Protein AF-Q1K5F0-F1 (afdb_monomer)

Nearest PDB structures (foldseek):
  7sqc-assembly1_1V  TM=2.967E-01  e=8.622E+00  Chlamydomonas reinhardtii

Mean predicted aligned error: 6.33 Å

pLDDT: mean 83.27, std 11.22, range [44.94, 94.25]

Structure (mmCIF, N/CA/C/O backbone):
data_AF-Q1K5F0-F1
#
_entry.id   AF-Q1K5F0-F1
#
loop_
_atom_site.group_PDB
_atom_site.id
_atom_site.type_symbol
_atom_site.label_atom_id
_atom_site.label_alt_id
_atom_site.label_comp_id
_atom_site.label_asym_id
_atom_site.label_entity_id
_atom_site.label_seq_id
_atom_site.pdbx_PDB_ins_code
_atom_site.Cartn_x
_atom_site.Cartn_y
_atom_site.Cartn_z
_atom_site.occupancy
_atom_site.B_iso_or_equiv
_atom_site.auth_seq_id
_atom_site.auth_comp_id
_atom_site.auth_asym_id
_atom_site.auth_atom_id
_atom_site.pdbx_PDB_model_num
ATOM 1 N N . MET A 1 1 ? -18.785 -2.422 3.728 1.00 47.88 1 MET A N 1
ATOM 2 C CA . MET A 1 1 ? -17.425 -1.851 3.847 1.00 47.88 1 MET A CA 1
ATOM 3 C C . MET A 1 1 ? -16.369 -2.589 3.005 1.00 47.88 1 MET A C 1
ATOM 5 O O . MET A 1 1 ? -15.307 -2.023 2.812 1.00 47.88 1 MET A O 1
ATOM 9 N N . ASN A 1 2 ? -16.660 -3.754 2.401 1.00 54.78 2 ASN A N 1
ATOM 10 C CA . ASN A 1 2 ? -15.639 -4.561 1.699 1.00 54.78 2 ASN A CA 1
ATOM 11 C C . ASN A 1 2 ? -15.174 -4.029 0.327 1.00 54.78 2 ASN A C 1
ATOM 13 O O . ASN A 1 2 ? -14.039 -4.252 -0.053 1.00 54.78 2 ASN A O 1
ATOM 17 N N . ASN A 1 3 ? -15.984 -3.254 -0.400 1.00 70.25 3 ASN A N 1
ATOM 18 C CA . ASN A 1 3 ? -15.656 -2.930 -1.799 1.00 70.25 3 ASN A CA 1
ATOM 19 C C . ASN A 1 3 ? -14.434 -1.992 -1.972 1.00 70.25 3 ASN A C 1
ATOM 21 O O . ASN A 1 3 ? -13.710 -2.071 -2.958 1.00 70.25 3 ASN A O 1
ATOM 25 N N . ARG A 1 4 ? -14.183 -1.084 -1.016 1.00 73.00 4 ARG A N 1
ATOM 26 C CA . ARG A 1 4 ? -13.101 -0.084 -1.139 1.00 73.00 4 ARG A CA 1
ATOM 27 C C . ARG A 1 4 ? -11.726 -0.672 -0.815 1.00 73.00 4 ARG A C 1
ATOM 29 O O . ARG A 1 4 ? -10.756 -0.383 -1.504 1.00 73.00 4 ARG A O 1
ATOM 36 N N . ALA A 1 5 ? -11.695 -1.518 0.205 1.00 76.56 5 ALA A N 1
ATOM 37 C CA . ALA A 1 5 ? -10.585 -2.376 0.583 1.00 76.56 5 ALA A CA 1
ATOM 38 C C . ALA A 1 5 ? -10.053 -3.204 -0.599 1.00 76.56 5 ALA A C 1
ATOM 40 O O . ALA A 1 5 ? -8.892 -3.077 -0.991 1.00 76.56 5 ALA A O 1
ATOM 41 N N . ASP A 1 6 ? -10.950 -3.982 -1.208 1.00 82.94 6 ASP A N 1
ATOM 42 C CA . ASP A 1 6 ? -10.638 -4.859 -2.336 1.00 82.94 6 ASP A CA 1
ATOM 43 C C . ASP A 1 6 ? -10.158 -4.060 -3.558 1.00 82.94 6 ASP A C 1
ATOM 45 O O . ASP A 1 6 ? -9.188 -4.434 -4.217 1.00 82.94 6 ASP A O 1
ATOM 49 N N . MET A 1 7 ? -10.785 -2.909 -3.833 1.00 84.25 7 MET A N 1
ATOM 50 C CA . MET A 1 7 ? -10.382 -2.027 -4.932 1.00 84.25 7 MET A CA 1
ATOM 51 C C . MET A 1 7 ? -8.967 -1.464 -4.739 1.00 84.25 7 MET A C 1
ATOM 53 O O . MET A 1 7 ? -8.193 -1.401 -5.695 1.00 84.25 7 MET A O 1
ATOM 57 N N . VAL A 1 8 ? -8.611 -1.063 -3.517 1.00 83.50 8 VAL A N 1
ATOM 58 C CA . VAL A 1 8 ? -7.275 -0.542 -3.202 1.00 83.50 8 VAL A CA 1
ATOM 59 C C . VAL A 1 8 ? -6.213 -1.634 -3.310 1.00 83.50 8 VAL A C 1
ATOM 61 O O . VAL A 1 8 ? -5.170 -1.400 -3.922 1.00 83.50 8 VAL A O 1
ATOM 64 N N . LEU A 1 9 ? -6.491 -2.841 -2.806 1.00 86.31 9 LEU A N 1
ATOM 65 C CA . LEU A 1 9 ? -5.613 -3.997 -3.007 1.00 86.31 9 LEU A CA 1
ATOM 66 C C . LEU A 1 9 ? -5.402 -4.296 -4.489 1.00 86.31 9 LEU A C 1
ATOM 68 O O . LEU A 1 9 ? -4.266 -4.504 -4.908 1.00 86.31 9 LEU A O 1
ATOM 72 N N . ALA A 1 10 ? -6.465 -4.281 -5.294 1.00 87.50 10 ALA A N 1
ATOM 73 C CA . ALA A 1 10 ? -6.367 -4.539 -6.727 1.00 87.50 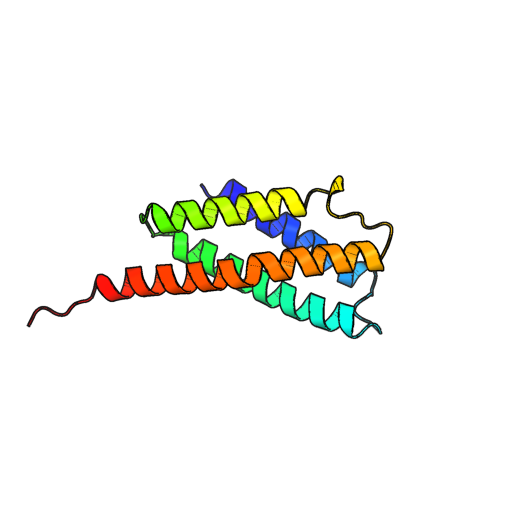10 ALA A CA 1
ATOM 74 C C . ALA A 1 10 ? -5.473 -3.506 -7.435 1.00 87.50 10 ALA A C 1
ATOM 76 O O . ALA A 1 10 ? -4.612 -3.882 -8.232 1.00 87.50 10 ALA A O 1
ATOM 77 N N . L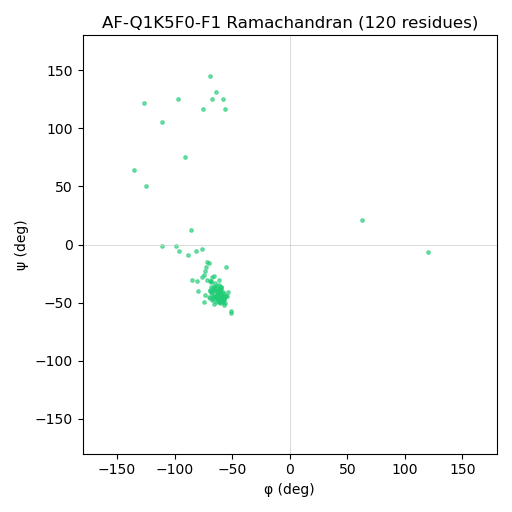YS A 1 11 ? -5.614 -2.213 -7.106 1.00 86.12 11 LYS A N 1
ATOM 78 C CA . LYS A 1 11 ? -4.741 -1.148 -7.634 1.00 86.12 11 LYS A CA 1
ATOM 79 C C . LYS A 1 11 ? -3.286 -1.341 -7.216 1.00 86.12 11 LYS A C 1
ATOM 81 O O . LYS A 1 11 ? -2.394 -1.271 -8.059 1.00 86.12 11 LYS A O 1
ATOM 86 N N . PHE A 1 12 ? -3.047 -1.628 -5.937 1.00 86.81 12 PHE A N 1
ATOM 87 C CA . PHE A 1 12 ? -1.709 -1.898 -5.414 1.00 86.81 12 PHE A CA 1
ATOM 88 C C . PHE A 1 12 ? -1.060 -3.085 -6.146 1.00 86.81 12 PHE A C 1
ATOM 90 O O . PHE A 1 12 ? 0.028 -2.953 -6.703 1.00 86.81 12 PHE A O 1
ATOM 97 N N . SER A 1 13 ? -1.789 -4.198 -6.263 1.00 88.81 13 SER A N 1
ATOM 98 C CA . SER A 1 13 ? -1.376 -5.426 -6.964 1.00 88.81 13 SER A CA 1
ATOM 99 C C . SER A 1 13 ? -1.077 -5.195 -8.447 1.00 88.81 13 SER A C 1
ATOM 101 O O . SER A 1 13 ? -0.133 -5.769 -9.002 1.00 88.81 13 SER A O 1
ATOM 103 N N . SER A 1 14 ? -1.863 -4.337 -9.105 1.00 88.38 14 SER A N 1
ATOM 104 C CA . SER A 1 14 ? -1.650 -3.958 -10.503 1.00 88.38 14 SER A CA 1
ATOM 105 C 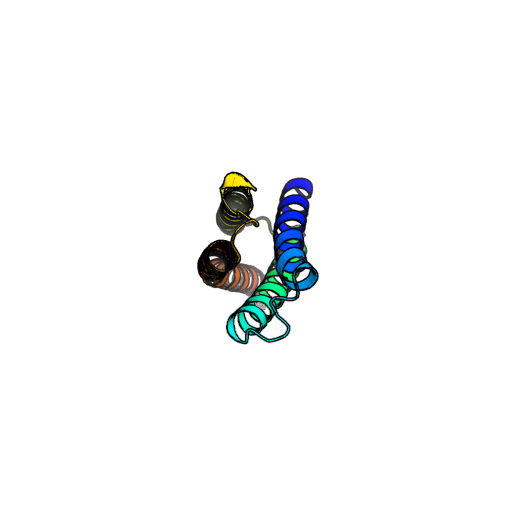C . SER A 1 14 ? -0.285 -3.293 -10.693 1.00 88.38 14 SER A C 1
ATOM 107 O O . SER A 1 14 ? 0.456 -3.656 -11.605 1.00 88.38 14 SER A O 1
ATOM 109 N N . HIS A 1 15 ? 0.115 -2.390 -9.795 1.00 84.75 15 HIS A N 1
ATOM 110 C CA . 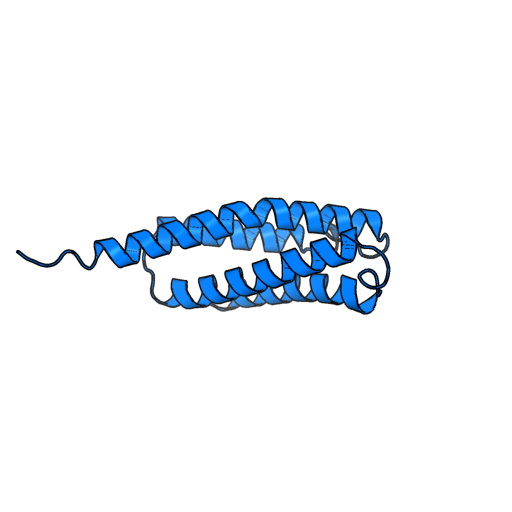HIS A 1 15 ? 1.433 -1.752 -9.857 1.00 84.75 15 HIS A CA 1
ATOM 111 C C . HIS A 1 15 ? 2.586 -2.722 -9.575 1.00 84.75 15 HIS A C 1
ATOM 113 O O . HIS A 1 15 ? 3.638 -2.614 -10.204 1.00 84.75 15 HIS A O 1
ATOM 119 N N . LEU A 1 16 ? 2.387 -3.730 -8.719 1.00 87.56 16 LEU A N 1
ATOM 120 C CA . LEU A 1 16 ? 3.385 -4.799 -8.539 1.00 87.56 16 LEU A CA 1
ATOM 121 C C . LEU A 1 16 ? 3.550 -5.621 -9.812 1.00 87.56 16 LEU A C 1
ATOM 123 O O . LEU A 1 16 ? 4.657 -6.020 -10.179 1.00 87.56 16 LEU A O 1
ATOM 127 N N . SER A 1 17 ? 2.428 -5.878 -10.482 1.00 88.00 17 SER A N 1
ATOM 128 C CA . SER A 1 17 ? 2.398 -6.608 -11.743 1.00 88.00 17 SER A CA 1
ATOM 129 C C . SER A 1 17 ? 3.099 -5.826 -12.847 1.00 88.00 17 SER A C 1
ATOM 131 O O . SER A 1 17 ? 3.820 -6.440 -13.624 1.00 88.00 17 SER A O 1
ATOM 133 N N . MET A 1 18 ? 2.996 -4.493 -12.868 1.00 87.06 18 MET A N 1
ATOM 134 C CA . MET A 1 18 ? 3.739 -3.655 -13.818 1.00 87.06 18 MET A CA 1
ATOM 135 C C . MET A 1 18 ? 5.253 -3.849 -13.710 1.00 87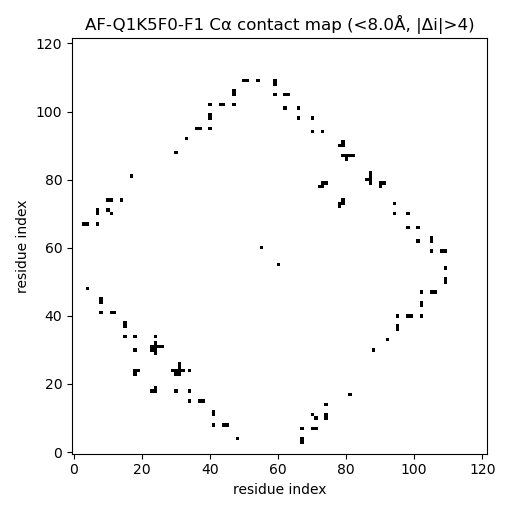.06 18 MET A C 1
ATOM 137 O O . MET A 1 18 ? 5.903 -4.052 -14.731 1.00 87.06 18 MET A O 1
ATOM 141 N N . ILE A 1 19 ? 5.813 -3.887 -12.493 1.00 85.81 19 ILE A N 1
ATOM 142 C CA . ILE A 1 19 ? 7.256 -4.130 -12.295 1.00 85.81 19 ILE A CA 1
ATOM 143 C C . ILE A 1 19 ? 7.676 -5.465 -12.928 1.0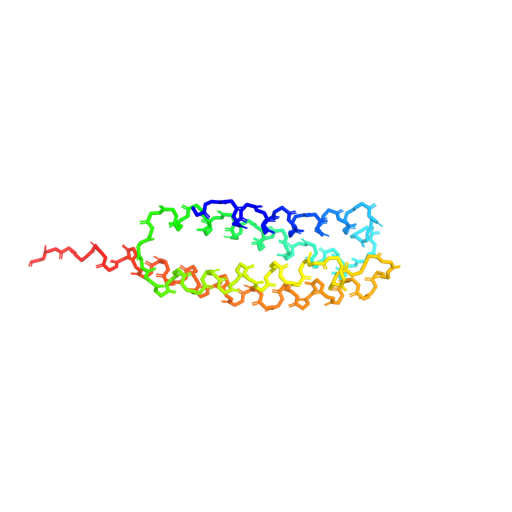0 85.81 19 ILE A C 1
ATOM 145 O O . ILE A 1 19 ? 8.701 -5.525 -13.607 1.00 85.81 19 ILE A O 1
ATOM 149 N N . LYS A 1 20 ? 6.860 -6.515 -12.749 1.00 86.44 20 LYS A N 1
ATOM 150 C CA . LYS A 1 20 ? 7.110 -7.849 -13.318 1.00 86.44 20 LYS A CA 1
ATOM 151 C C . LYS A 1 20 ? 6.932 -7.897 -14.835 1.00 86.44 20 LYS A C 1
ATOM 153 O O . LYS A 1 20 ? 7.746 -8.502 -15.519 1.00 86.44 20 LYS A O 1
ATOM 158 N N . ILE A 1 21 ? 5.859 -7.302 -15.362 1.00 86.50 21 ILE A N 1
ATOM 159 C CA . ILE A 1 21 ? 5.542 -7.299 -16.801 1.00 86.50 21 ILE A CA 1
ATOM 160 C C . ILE A 1 21 ? 6.642 -6.576 -17.576 1.00 86.50 21 ILE A C 1
ATOM 162 O O . ILE A 1 21 ? 7.073 -7.050 -18.623 1.00 86.50 21 ILE A O 1
ATOM 166 N N . CYS A 1 22 ? 7.139 -5.466 -17.033 1.00 84.94 22 CYS A N 1
ATOM 167 C CA . CYS A 1 22 ? 8.256 -4.727 -17.607 1.00 84.94 22 CYS A CA 1
ATOM 168 C C . CYS A 1 22 ? 9.622 -5.401 -17.369 1.00 84.94 22 CYS A C 1
ATOM 170 O O . CYS A 1 22 ? 10.637 -4.889 -17.839 1.00 84.94 22 CYS A O 1
ATOM 172 N N . GLY A 1 23 ? 9.667 -6.516 -16.627 1.00 85.88 23 GLY A N 1
ATOM 173 C CA . GLY A 1 23 ? 10.886 -7.265 -16.319 1.00 85.88 23 GLY A CA 1
ATOM 174 C C . GLY A 1 23 ? 11.910 -6.481 -15.500 1.00 85.88 23 GLY A C 1
ATOM 175 O O . GLY A 1 23 ? 13.094 -6.803 -15.530 1.00 85.88 23 GLY A O 1
ATOM 176 N N . TRP A 1 24 ? 11.499 -5.428 -14.788 1.00 89.06 24 TRP A N 1
ATOM 177 C CA . TRP A 1 24 ? 12.444 -4.554 -14.089 1.00 89.06 24 TRP A CA 1
ATOM 178 C C . TRP A 1 24 ? 13.144 -5.255 -12.930 1.00 89.06 24 TRP A C 1
ATOM 180 O O . TRP A 1 24 ? 14.277 -4.913 -12.618 1.00 89.06 24 TRP A O 1
ATOM 190 N N . ASP A 1 25 ? 12.514 -6.254 -12.318 1.00 88.06 25 ASP A N 1
ATOM 191 C CA . ASP A 1 25 ? 13.128 -7.091 -11.288 1.00 88.06 25 ASP A CA 1
ATOM 192 C C . ASP A 1 25 ? 14.217 -8.032 -11.837 1.00 88.06 25 ASP A C 1
ATOM 194 O O . ASP A 1 25 ? 15.048 -8.527 -11.074 1.00 88.06 25 ASP A O 1
ATOM 198 N N . GLN A 1 26 ? 14.270 -8.245 -13.156 1.00 84.75 26 GLN A N 1
ATOM 199 C CA . GLN A 1 26 ? 15.256 -9.094 -13.823 1.00 84.75 26 GLN A CA 1
ATOM 200 C C . GLN A 1 26 ? 16.483 -8.273 -14.244 1.00 84.75 26 GLN A C 1
ATOM 202 O O . GLN A 1 26 ? 16.671 -7.941 -15.411 1.00 84.75 26 GLN A O 1
ATOM 207 N N . GLY A 1 27 ? 17.334 -7.934 -13.274 1.00 82.06 27 GLY A N 1
ATOM 208 C CA . GLY A 1 27 ? 18.621 -7.264 -13.518 1.00 82.06 27 GLY A CA 1
ATOM 209 C C . GLY A 1 27 ? 18.779 -5.900 -12.849 1.00 82.06 27 GLY A C 1
ATOM 210 O O . GLY A 1 27 ? 19.882 -5.360 -12.841 1.00 82.06 27 GLY A O 1
ATOM 211 N N . ASP A 1 28 ? 17.722 -5.368 -12.231 1.00 88.19 28 ASP A N 1
ATOM 212 C CA . ASP A 1 28 ? 17.812 -4.223 -11.327 1.00 88.19 28 ASP A CA 1
ATOM 213 C C . ASP A 1 28 ? 17.524 -4.665 -9.891 1.00 88.19 28 ASP A C 1
ATOM 215 O O . ASP A 1 28 ? 16.386 -4.927 -9.494 1.00 88.19 28 ASP A O 1
ATOM 219 N N . GLU A 1 29 ? 18.584 -4.738 -9.089 1.00 89.62 29 GLU A N 1
ATOM 220 C CA . GLU A 1 29 ? 18.490 -5.180 -7.701 1.00 89.62 29 GLU A CA 1
ATOM 221 C C . GLU A 1 29 ? 17.593 -4.262 -6.854 1.00 89.62 29 GLU A C 1
ATOM 223 O O . GLU A 1 29 ? 16.923 -4.734 -5.934 1.00 89.62 29 GLU A O 1
ATOM 228 N N . LYS A 1 30 ? 17.521 -2.961 -7.168 1.00 88.69 30 LYS A N 1
ATOM 229 C CA . LYS A 1 30 ? 16.636 -2.035 -6.448 1.00 88.69 30 LYS A CA 1
ATOM 230 C C . LYS A 1 30 ? 15.180 -2.345 -6.758 1.00 88.69 30 LYS A C 1
ATOM 232 O O . LYS A 1 30 ? 14.380 -2.443 -5.830 1.00 88.69 30 LYS A O 1
ATOM 237 N N . ALA A 1 31 ? 14.849 -2.549 -8.033 1.00 89.88 31 ALA A N 1
ATOM 238 C CA . ALA A 1 31 ? 13.499 -2.926 -8.441 1.00 89.88 31 ALA A CA 1
ATOM 239 C C . ALA A 1 31 ? 13.090 -4.285 -7.848 1.00 89.88 31 ALA A C 1
ATOM 241 O O . ALA A 1 31 ? 11.978 -4.418 -7.341 1.00 89.88 31 ALA A O 1
ATOM 242 N N . ALA A 1 32 ? 14.000 -5.265 -7.823 1.00 91.88 32 ALA A N 1
ATOM 243 C CA . ALA A 1 32 ? 13.757 -6.575 -7.220 1.00 91.88 32 ALA A CA 1
ATOM 244 C C . ALA A 1 32 ? 13.513 -6.490 -5.702 1.00 91.88 32 ALA A C 1
ATOM 246 O O . ALA A 1 32 ? 12.553 -7.075 -5.191 1.00 91.88 32 ALA A O 1
ATOM 247 N N . ARG A 1 33 ? 14.341 -5.727 -4.972 1.00 91.94 33 ARG A N 1
ATOM 248 C CA . ARG A 1 33 ? 14.168 -5.490 -3.527 1.00 91.94 33 ARG A CA 1
ATOM 249 C C . ARG A 1 33 ? 12.849 -4.780 -3.229 1.00 91.94 33 ARG A C 1
ATOM 251 O O . ARG A 1 33 ? 12.125 -5.198 -2.325 1.00 91.94 33 ARG A O 1
ATOM 258 N N . LEU A 1 34 ? 12.521 -3.747 -4.003 1.00 91.88 34 LEU A N 1
ATOM 259 C CA . LEU A 1 34 ? 11.270 -3.006 -3.864 1.00 91.88 34 LEU A CA 1
ATOM 260 C C . LEU A 1 34 ? 10.060 -3.907 -4.149 1.00 91.88 34 LEU A C 1
ATOM 262 O O . LEU A 1 34 ? 9.133 -3.951 -3.345 1.00 91.88 34 LEU A O 1
ATOM 266 N N . LEU A 1 35 ? 10.100 -4.712 -5.215 1.00 91.94 35 LEU A N 1
ATOM 267 C CA . LEU A 1 35 ? 9.060 -5.699 -5.514 1.00 91.94 35 LEU A CA 1
ATOM 268 C C . LEU A 1 35 ? 8.868 -6.704 -4.368 1.00 91.94 35 LEU A C 1
ATOM 270 O O . LEU A 1 35 ? 7.735 -7.052 -4.043 1.00 91.94 35 LEU A O 1
ATOM 274 N N . GLY A 1 36 ? 9.957 -7.172 -3.752 1.00 92.38 36 GLY A N 1
ATOM 275 C CA . GLY A 1 36 ? 9.900 -8.041 -2.576 1.00 92.38 36 GLY A CA 1
ATOM 276 C C . GLY A 1 36 ? 9.193 -7.374 -1.395 1.00 92.38 36 GLY A C 1
ATOM 277 O O . GLY A 1 36 ? 8.268 -7.957 -0.832 1.00 92.38 36 GLY A O 1
ATOM 278 N N . LYS A 1 37 ? 9.575 -6.131 -1.071 1.00 92.88 37 LYS A N 1
ATOM 279 C CA . LYS A 1 37 ? 8.964 -5.345 0.013 1.00 92.88 37 LYS A CA 1
ATOM 280 C C . LYS A 1 37 ? 7.466 -5.141 -0.213 1.00 92.88 37 LYS A C 1
ATOM 282 O O . LYS A 1 37 ? 6.673 -5.353 0.698 1.00 92.88 37 LYS A O 1
ATOM 287 N N . LEU A 1 38 ? 7.072 -4.785 -1.431 1.00 91.75 38 LEU A N 1
ATOM 288 C CA . LEU A 1 38 ? 5.671 -4.532 -1.745 1.00 91.75 38 LEU A CA 1
ATOM 289 C C . LEU A 1 38 ? 4.810 -5.799 -1.696 1.00 91.75 38 LEU A C 1
ATOM 291 O O . LEU A 1 38 ? 3.671 -5.730 -1.251 1.00 91.75 38 LEU A O 1
ATOM 295 N N . LYS A 1 39 ? 5.332 -6.958 -2.119 1.00 92.75 39 LYS A N 1
ATOM 296 C CA . LYS A 1 39 ? 4.609 -8.237 -1.983 1.00 92.75 39 LYS A CA 1
ATOM 297 C C . LYS A 1 39 ? 4.323 -8.574 -0.521 1.00 92.75 39 LYS A C 1
ATOM 299 O O . LYS A 1 39 ? 3.248 -9.079 -0.211 1.00 92.75 39 LYS A O 1
ATOM 304 N N . GLU A 1 40 ? 5.275 -8.300 0.369 1.00 94.25 40 GLU A N 1
ATOM 305 C CA . GLU A 1 40 ? 5.058 -8.498 1.803 1.00 94.25 40 GLU A CA 1
ATOM 306 C C . GLU A 1 40 ? 3.991 -7.532 2.328 1.00 94.25 40 GLU A C 1
ATOM 308 O O . GLU A 1 40 ? 3.050 -7.960 2.989 1.00 94.25 40 GLU A O 1
ATOM 313 N N . GLN A 1 41 ? 4.061 -6.255 1.948 1.00 92.44 41 GLN A N 1
ATOM 314 C CA . GLN A 1 41 ? 3.051 -5.261 2.323 1.00 92.44 41 GLN A CA 1
ATOM 315 C C . GLN A 1 41 ? 1.652 -5.623 1.815 1.00 92.44 41 GLN A C 1
ATOM 317 O O . GLN A 1 41 ? 0.684 -5.487 2.555 1.00 92.44 41 GLN A O 1
ATOM 322 N N . GLU A 1 42 ? 1.527 -6.112 0.579 1.00 91.38 42 GLU A N 1
ATOM 323 C CA . GLU A 1 42 ? 0.257 -6.589 0.022 1.00 91.38 42 GLU A CA 1
ATOM 324 C C . GLU A 1 42 ? -0.342 -7.701 0.893 1.00 91.38 42 GLU A C 1
ATOM 326 O O . GLU A 1 42 ? -1.522 -7.658 1.244 1.00 91.38 42 GLU A O 1
ATOM 331 N N . LYS A 1 43 ? 0.485 -8.668 1.299 1.00 91.50 43 LYS A N 1
ATOM 332 C CA . LYS A 1 43 ? 0.073 -9.765 2.176 1.00 91.50 43 LYS A CA 1
ATOM 333 C C . LYS A 1 43 ? -0.334 -9.268 3.566 1.00 91.50 43 LYS A C 1
ATOM 335 O O . LYS A 1 43 ? -1.369 -9.690 4.079 1.00 91.50 43 LYS A O 1
ATOM 340 N N . GLN A 1 44 ? 0.431 -8.352 4.159 1.00 91.75 44 GLN A N 1
ATOM 341 C CA . GLN A 1 44 ? 0.091 -7.747 5.451 1.00 91.75 44 GLN A CA 1
ATOM 342 C C . GLN A 1 44 ? -1.231 -6.975 5.378 1.00 91.75 44 GLN A C 1
ATOM 344 O O . GLN A 1 44 ? -2.079 -7.121 6.256 1.00 91.75 44 GLN A O 1
ATOM 349 N N . LEU A 1 45 ? -1.449 -6.206 4.307 1.00 88.75 45 LEU A N 1
ATOM 350 C CA . LEU A 1 45 ? -2.714 -5.519 4.056 1.00 88.75 45 LEU A CA 1
ATOM 351 C C . LEU A 1 45 ? -3.868 -6.524 3.962 1.00 88.75 45 LEU A C 1
ATOM 353 O O . LEU A 1 45 ? -4.861 -6.354 4.662 1.00 88.75 45 LEU A O 1
ATOM 357 N N . GLN A 1 46 ? -3.737 -7.594 3.169 1.00 87.88 46 GLN A N 1
ATOM 358 C CA . GLN A 1 46 ? -4.734 -8.676 3.072 1.00 87.88 46 GLN A CA 1
ATOM 359 C C . GLN A 1 46 ? -5.058 -9.301 4.437 1.00 87.88 46 GLN A C 1
ATOM 361 O O . GLN A 1 46 ? -6.230 -9.499 4.775 1.00 87.88 46 GLN A O 1
ATOM 366 N N . ASP A 1 47 ? -4.041 -9.573 5.253 1.00 88.81 47 ASP A N 1
ATOM 367 C CA . ASP A 1 47 ? -4.232 -10.106 6.600 1.00 88.81 47 ASP A CA 1
ATOM 368 C C . ASP A 1 47 ? -4.931 -9.098 7.526 1.00 88.81 47 ASP A C 1
ATOM 370 O O . ASP A 1 47 ? -5.817 -9.493 8.292 1.00 88.81 47 ASP A O 1
ATOM 374 N N . LEU A 1 48 ? -4.601 -7.805 7.432 1.00 86.06 48 LEU A N 1
ATOM 375 C CA . LEU A 1 48 ? -5.304 -6.727 8.133 1.00 86.06 48 LEU A CA 1
ATOM 376 C C . LEU A 1 48 ? -6.776 -6.650 7.706 1.00 86.06 48 LEU A C 1
ATOM 378 O O . LEU A 1 48 ? -7.644 -6.621 8.579 1.00 86.06 48 LEU A O 1
ATOM 382 N N . PHE A 1 49 ? -7.081 -6.715 6.401 1.00 80.06 49 PHE A N 1
ATOM 383 C CA . PHE A 1 49 ? -8.460 -6.742 5.887 1.00 80.06 49 PHE A CA 1
ATOM 384 C C . PHE A 1 49 ? -9.265 -7.879 6.523 1.00 80.06 49 PHE A C 1
ATOM 386 O O . PHE A 1 49 ? -10.392 -7.668 6.977 1.00 80.06 49 PHE A O 1
ATOM 393 N N . ARG A 1 50 ? -8.669 -9.072 6.629 1.00 82.69 50 ARG A N 1
ATOM 394 C CA . ARG A 1 50 ? -9.312 -10.225 7.270 1.00 82.69 50 ARG A CA 1
ATOM 395 C C . ARG A 1 50 ? -9.515 -10.013 8.774 1.00 82.69 50 ARG A C 1
ATOM 397 O O . ARG A 1 50 ? -10.591 -10.317 9.282 1.00 82.69 50 ARG A O 1
ATOM 404 N N . LYS A 1 51 ? -8.505 -9.502 9.489 1.00 81.38 51 LYS A N 1
ATOM 405 C CA . LYS A 1 51 ? -8.561 -9.266 10.947 1.00 81.38 51 LYS A CA 1
ATOM 406 C C . LYS A 1 51 ? -9.583 -8.186 11.321 1.00 81.38 51 LYS A C 1
ATOM 408 O O . LYS A 1 51 ? -10.278 -8.323 12.325 1.00 81.38 51 LYS A O 1
ATOM 413 N N . LEU A 1 52 ? -9.711 -7.143 10.502 1.00 75.88 52 LEU A N 1
ATOM 414 C CA . LEU A 1 52 ? -10.612 -6.012 10.742 1.00 75.88 52 LEU A CA 1
ATOM 415 C C . LEU A 1 52 ? -12.092 -6.344 10.549 1.00 75.88 52 LEU A C 1
ATOM 417 O O . LEU A 1 52 ? -12.937 -5.651 11.113 1.00 75.88 52 LEU A O 1
ATOM 421 N N . GLY A 1 53 ? -12.422 -7.421 9.828 1.00 67.88 53 GLY A N 1
ATOM 422 C CA . GLY A 1 53 ? -13.806 -7.851 9.595 1.00 67.88 53 GLY A CA 1
ATOM 423 C C . GLY A 1 53 ? -14.636 -8.085 10.868 1.00 67.88 53 GLY A C 1
ATOM 424 O O . GLY A 1 53 ? -15.862 -8.055 10.798 1.00 67.88 53 GLY A O 1
ATOM 425 N N . GLY A 1 54 ? -13.992 -8.268 12.029 1.00 65.94 54 GLY A N 1
ATOM 426 C CA . GLY A 1 54 ? -14.646 -8.417 13.336 1.00 65.94 54 GLY A CA 1
ATOM 427 C C . GLY A 1 54 ? -14.441 -7.255 14.317 1.00 65.94 54 GLY A C 1
ATOM 428 O O . GLY A 1 54 ? -14.967 -7.309 15.427 1.00 65.94 54 GLY A O 1
ATOM 429 N N . ILE A 1 55 ? -13.684 -6.214 13.956 1.00 70.31 55 ILE A N 1
ATOM 430 C CA . ILE A 1 55 ? -13.248 -5.173 14.899 1.00 70.31 55 ILE A CA 1
ATOM 431 C C . ILE A 1 55 ? -14.179 -3.959 14.828 1.00 70.31 55 ILE A C 1
ATOM 433 O O . ILE A 1 55 ? -14.405 -3.370 13.770 1.00 70.31 55 ILE A O 1
ATOM 437 N N . GLN A 1 56 ? -14.728 -3.560 15.980 1.00 66.81 56 GLN A N 1
ATOM 438 C CA . GLN A 1 56 ? -15.617 -2.396 16.098 1.00 66.81 56 GLN A CA 1
ATOM 439 C C . GLN A 1 56 ? -14.919 -1.120 16.597 1.00 66.81 56 GLN A C 1
ATOM 441 O O . GLN A 1 56 ? -15.575 -0.083 16.660 1.00 66.81 56 GLN A O 1
ATOM 446 N N . SER A 1 57 ? -13.616 -1.169 16.898 1.00 79.56 57 SER A N 1
ATOM 447 C CA . SER A 1 57 ? -12.854 0.000 17.357 1.00 79.56 57 SER A CA 1
ATOM 448 C C . SER A 1 57 ? -12.903 1.141 16.334 1.00 79.56 57 SER A C 1
ATOM 450 O O . SER A 1 57 ? -12.590 0.952 15.157 1.00 79.56 57 SER A O 1
ATOM 452 N N . VAL A 1 58 ? -13.325 2.323 16.790 1.00 80.38 58 VAL A N 1
ATOM 453 C CA . VAL A 1 58 ? -13.460 3.531 15.960 1.00 80.38 58 VAL A CA 1
ATOM 454 C C . VAL A 1 58 ? -12.092 4.059 15.535 1.00 80.38 58 VAL A C 1
ATOM 456 O O . VAL A 1 58 ? -11.928 4.454 14.386 1.00 80.38 58 VAL A O 1
ATOM 459 N N . GLU A 1 59 ? -11.111 4.014 16.434 1.00 82.56 59 GLU A N 1
ATOM 460 C CA . GLU A 1 59 ? -9.743 4.477 16.184 1.00 82.56 59 GLU A CA 1
ATOM 461 C C . GLU A 1 59 ? -9.063 3.644 15.094 1.00 82.56 59 GLU A C 1
ATOM 463 O O . GLU A 1 59 ? -8.617 4.181 14.083 1.00 82.56 59 GLU A O 1
ATOM 468 N N . ILE A 1 60 ? -9.124 2.316 15.226 1.00 84.00 60 ILE A N 1
ATOM 469 C CA . ILE A 1 60 ? -8.568 1.383 14.239 1.00 84.00 60 ILE A CA 1
ATOM 470 C C . ILE A 1 60 ? -9.236 1.569 12.867 1.00 84.00 60 ILE A C 1
ATOM 472 O O . ILE A 1 60 ? -8.574 1.505 11.833 1.00 84.00 60 ILE A O 1
ATOM 476 N N . LYS A 1 61 ? -10.550 1.829 12.832 1.00 82.50 61 LYS A N 1
ATOM 477 C CA . LYS A 1 61 ? -11.261 2.122 11.577 1.00 82.50 61 LYS A CA 1
ATOM 478 C C . LYS A 1 61 ? -10.822 3.442 10.944 1.00 82.50 61 LYS A C 1
ATOM 480 O O . LYS A 1 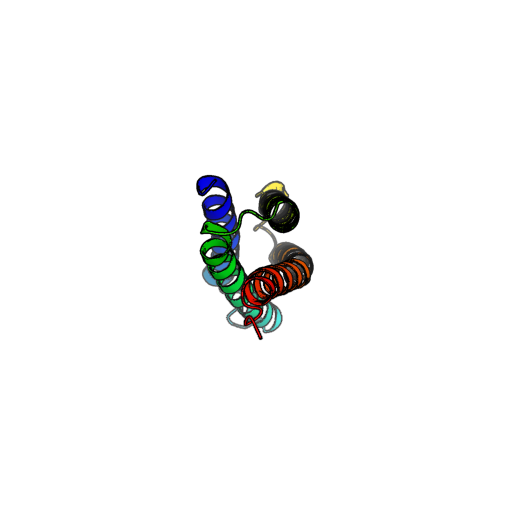61 ? -10.733 3.504 9.723 1.00 82.50 61 LYS A O 1
ATOM 485 N N . ALA A 1 62 ? -10.545 4.472 11.741 1.00 84.38 62 ALA A N 1
ATOM 486 C CA . ALA A 1 62 ? -10.087 5.760 11.230 1.00 84.38 62 ALA A CA 1
ATOM 487 C C . ALA A 1 62 ? -8.686 5.654 10.608 1.00 84.38 62 ALA A C 1
ATOM 489 O O . ALA A 1 62 ? -8.494 6.072 9.466 1.00 84.38 62 ALA A O 1
ATOM 490 N N . GLU A 1 63 ? -7.736 5.022 11.305 1.00 85.62 63 GLU A N 1
ATOM 491 C CA . GLU A 1 63 ? -6.386 4.783 10.770 1.00 85.62 63 GLU A CA 1
ATOM 492 C C . GLU A 1 63 ? -6.415 3.947 9.485 1.00 85.62 63 GLU A C 1
ATOM 494 O O . GLU A 1 63 ? -5.662 4.186 8.536 1.00 85.62 63 GLU A O 1
ATOM 499 N N . TRP A 1 64 ? -7.330 2.984 9.433 1.00 86.44 64 TRP A N 1
ATOM 500 C CA . TRP A 1 64 ? -7.554 2.162 8.260 1.00 86.44 64 TRP A CA 1
AT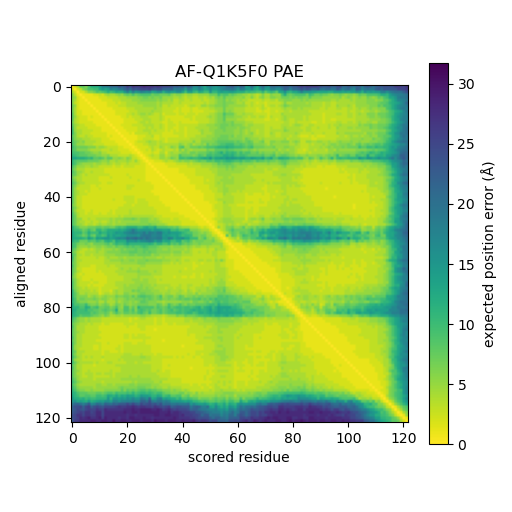OM 501 C C . TRP A 1 64 ? -8.120 2.932 7.068 1.00 86.44 64 TRP A C 1
ATOM 503 O O . TRP A 1 64 ? -7.617 2.801 5.950 1.00 86.44 64 TRP A O 1
ATOM 513 N N . ASP A 1 65 ? -9.146 3.752 7.291 1.00 86.44 65 ASP A N 1
ATOM 514 C CA . ASP A 1 65 ? -9.750 4.570 6.241 1.00 86.44 65 ASP A CA 1
ATOM 515 C C . ASP A 1 65 ? -8.747 5.594 5.685 1.00 86.44 65 ASP A C 1
ATOM 517 O O . ASP A 1 65 ? -8.729 5.840 4.474 1.00 86.44 65 ASP A O 1
ATOM 521 N N . GLU A 1 66 ? -7.865 6.143 6.528 1.00 88.25 66 GLU A N 1
ATOM 522 C CA . GLU A 1 66 ? -6.750 6.986 6.082 1.00 88.25 66 GLU A CA 1
ATOM 523 C C . GLU A 1 66 ? -5.764 6.227 5.193 1.00 88.25 66 GLU A C 1
ATOM 525 O O . GLU A 1 66 ? -5.375 6.732 4.138 1.00 88.25 66 GLU A O 1
ATOM 530 N N . LEU A 1 67 ? -5.368 5.015 5.595 1.00 88.38 67 LEU A N 1
ATOM 531 C CA . LEU A 1 67 ? -4.466 4.176 4.809 1.00 88.38 67 LEU A CA 1
ATOM 532 C C . LEU A 1 67 ? -5.072 3.849 3.439 1.00 88.38 67 LEU A C 1
ATOM 534 O O . LEU A 1 67 ? -4.412 4.023 2.415 1.00 88.38 67 LEU A O 1
ATOM 538 N N . ILE A 1 68 ? -6.343 3.440 3.412 1.00 88.06 68 ILE A N 1
ATOM 539 C CA . ILE A 1 68 ? -7.094 3.185 2.177 1.00 88.06 68 ILE A CA 1
ATOM 540 C C . ILE A 1 68 ? -7.118 4.435 1.302 1.00 88.06 68 ILE A C 1
ATOM 542 O O . ILE A 1 68 ? -6.865 4.336 0.103 1.00 88.06 68 ILE A O 1
ATOM 546 N N . LYS A 1 69 ? -7.423 5.604 1.875 1.00 89.31 69 LYS A N 1
ATOM 547 C CA . LYS A 1 69 ? -7.482 6.861 1.125 1.00 89.31 69 LYS A CA 1
ATOM 548 C C . LYS A 1 69 ? -6.130 7.204 0.505 1.00 89.31 69 LYS A C 1
ATOM 550 O O . LYS A 1 69 ? -6.090 7.529 -0.676 1.00 89.31 69 LYS A O 1
ATOM 555 N N . TYR A 1 70 ? -5.049 7.092 1.272 1.00 89.19 70 TYR A N 1
ATOM 556 C CA . TYR A 1 70 ? -3.710 7.384 0.774 1.00 89.19 70 TYR A CA 1
ATOM 557 C C . TYR A 1 70 ? -3.319 6.455 -0.375 1.00 89.19 70 TYR A C 1
ATOM 559 O O . TYR A 1 70 ? -2.919 6.926 -1.436 1.00 89.19 70 TYR A O 1
ATOM 567 N N . ILE A 1 71 ? -3.487 5.136 -0.208 1.00 88.50 71 ILE A N 1
ATOM 568 C CA . ILE A 1 71 ? -3.158 4.189 -1.280 1.00 88.50 71 ILE A CA 1
ATOM 569 C C . ILE A 1 71 ? -4.038 4.467 -2.502 1.00 88.50 71 ILE A C 1
ATOM 571 O O . ILE A 1 71 ? -3.532 4.494 -3.618 1.00 88.50 71 ILE A O 1
ATOM 575 N N . ASP A 1 72 ? -5.336 4.717 -2.320 1.00 89.25 72 ASP A N 1
ATOM 576 C CA . ASP A 1 72 ? -6.257 5.036 -3.416 1.00 89.25 72 ASP A CA 1
ATOM 577 C C . ASP A 1 72 ? -5.850 6.297 -4.193 1.00 89.25 72 ASP A C 1
ATOM 579 O O . ASP A 1 72 ? -6.028 6.338 -5.408 1.00 89.25 72 ASP A O 1
ATOM 583 N N . GLU A 1 73 ? -5.311 7.313 -3.514 1.00 89.62 73 GLU A N 1
ATOM 584 C CA . GLU A 1 73 ? -4.821 8.558 -4.113 1.00 89.62 73 GLU A CA 1
ATOM 585 C C . GLU A 1 73 ? -3.485 8.367 -4.837 1.00 89.62 73 GLU A C 1
ATOM 587 O O . GLU A 1 73 ? -3.375 8.740 -6.008 1.00 89.62 73 GLU A O 1
ATOM 592 N N . GLU A 1 74 ? -2.501 7.744 -4.192 1.00 88.44 74 GLU A N 1
ATOM 593 C CA . GLU A 1 74 ? -1.168 7.525 -4.767 1.00 88.44 74 GLU A CA 1
ATOM 594 C C . GLU A 1 74 ? -1.187 6.529 -5.929 1.00 88.44 74 GLU A C 1
ATOM 596 O O . GLU A 1 74 ? -0.424 6.664 -6.879 1.00 88.44 74 GLU A O 1
ATOM 601 N N . THR A 1 75 ? -2.093 5.550 -5.898 1.00 85.31 75 THR A N 1
ATOM 602 C CA . THR A 1 75 ? -2.242 4.547 -6.965 1.00 85.31 75 THR A CA 1
ATOM 603 C C . THR A 1 75 ? -3.152 5.004 -8.112 1.00 85.31 75 THR A C 1
ATOM 605 O O . THR A 1 75 ? -3.546 4.201 -8.960 1.00 85.31 75 THR A O 1
ATOM 608 N N . LYS A 1 76 ? -3.512 6.290 -8.190 1.00 85.31 76 LYS A N 1
ATOM 609 C CA . LYS A 1 76 ? -4.142 6.839 -9.402 1.00 85.31 76 LYS A CA 1
ATOM 610 C C . LYS A 1 76 ? -3.122 6.880 -10.533 1.00 85.31 76 LYS A C 1
ATOM 612 O O . LYS A 1 76 ? -1.966 7.206 -10.300 1.00 85.31 76 LYS A O 1
ATOM 617 N N . ALA A 1 77 ? -3.567 6.637 -11.765 1.00 78.00 77 ALA A N 1
ATOM 618 C CA . ALA A 1 77 ? -2.690 6.633 -12.940 1.00 78.00 77 ALA A CA 1
ATOM 619 C C . ALA A 1 77 ? -1.872 7.934 -13.089 1.00 78.00 77 ALA A C 1
ATOM 621 O O . ALA A 1 77 ? -0.677 7.879 -13.354 1.00 78.00 77 ALA A O 1
ATOM 622 N N . GLU A 1 78 ? -2.481 9.095 -12.826 1.00 82.56 78 GLU A N 1
ATOM 623 C CA . GLU A 1 78 ? -1.791 10.399 -12.827 1.00 82.56 78 GLU A CA 1
ATOM 624 C C . GLU A 1 78 ? -0.665 10.474 -11.779 1.00 82.56 78 GLU A C 1
ATOM 626 O O . GLU A 1 78 ? 0.395 11.062 -12.001 1.00 82.56 78 GLU A O 1
ATOM 631 N N . ASN A 1 79 ? -0.871 9.816 -10.640 1.00 81.31 79 ASN A N 1
ATOM 632 C CA . ASN A 1 79 ? 0.097 9.749 -9.561 1.00 81.31 79 ASN A CA 1
ATOM 633 C C . ASN A 1 79 ? 1.074 8.590 -9.710 1.00 81.31 79 ASN A C 1
ATOM 635 O O . ASN A 1 79 ? 2.066 8.607 -9.000 1.00 81.31 79 ASN A O 1
ATOM 639 N N . MET A 1 80 ? 0.893 7.662 -10.647 1.00 80.56 80 MET A N 1
ATOM 640 C CA . MET A 1 80 ? 1.774 6.509 -10.840 1.00 80.56 80 MET A CA 1
ATOM 641 C C . MET A 1 80 ? 2.084 6.302 -12.333 1.00 80.56 80 MET A C 1
ATOM 643 O O . MET A 1 80 ? 1.684 5.292 -12.912 1.00 80.56 80 MET A O 1
ATOM 647 N N . PRO A 1 81 ? 2.773 7.267 -12.980 1.00 76.88 81 PRO A N 1
ATOM 648 C CA . PRO A 1 81 ? 3.073 7.199 -14.404 1.00 76.88 81 PRO A CA 1
ATOM 649 C C . PRO A 1 81 ? 3.992 6.012 -14.696 1.00 76.88 81 PRO A C 1
ATOM 651 O O . PRO A 1 81 ? 5.009 5.827 -14.027 1.00 76.88 81 PRO A O 1
ATOM 654 N N . THR A 1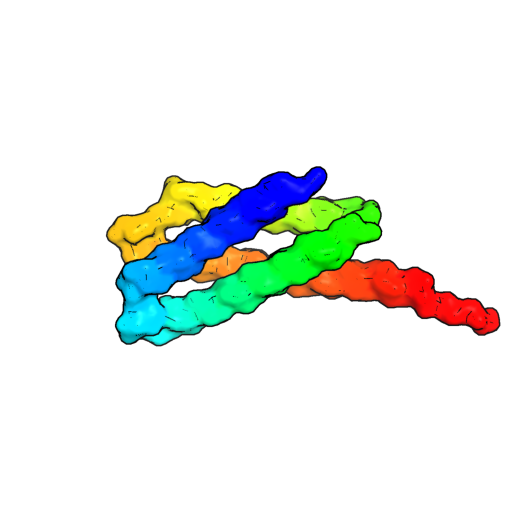 82 ? 3.629 5.211 -15.694 1.00 76.88 82 THR A N 1
ATOM 655 C CA . THR A 1 82 ? 4.347 3.984 -16.078 1.00 76.88 82 THR A CA 1
ATOM 656 C C . THR A 1 82 ? 5.333 4.193 -17.223 1.00 76.88 82 THR A C 1
ATOM 658 O O . THR A 1 82 ? 6.057 3.267 -17.576 1.00 76.88 82 THR A O 1
ATOM 661 N N . ASP A 1 83 ? 5.349 5.389 -17.812 1.00 80.38 83 ASP A N 1
ATOM 662 C CA . ASP A 1 83 ? 6.137 5.711 -19.008 1.00 80.38 83 ASP A CA 1
ATOM 663 C C . ASP A 1 83 ? 7.640 5.833 -18.716 1.00 80.38 83 ASP A C 1
ATOM 665 O O . ASP A 1 83 ? 8.464 5.658 -19.610 1.00 80.38 83 ASP A O 1
ATOM 669 N N . ASP A 1 84 ? 7.998 6.100 -17.456 1.00 87.38 84 ASP A N 1
ATOM 670 C CA . ASP A 1 84 ? 9.377 6.204 -16.990 1.00 87.38 84 ASP A CA 1
ATOM 671 C C . ASP A 1 84 ? 9.618 5.291 -15.784 1.00 87.38 84 ASP A C 1
ATOM 673 O O . ASP A 1 84 ? 8.971 5.415 -14.739 1.00 87.38 84 ASP A O 1
ATOM 677 N N . LYS A 1 85 ? 10.588 4.382 -15.926 1.00 88.38 85 LYS A N 1
ATOM 678 C CA . LYS A 1 85 ? 10.930 3.386 -14.905 1.00 88.38 85 LYS A CA 1
ATOM 679 C C . LYS A 1 85 ? 11.366 4.045 -13.598 1.00 88.38 85 LYS A C 1
ATOM 681 O O . LYS A 1 85 ? 10.874 3.663 -12.539 1.00 88.38 85 LYS A O 1
ATOM 686 N N . ASP A 1 86 ? 12.296 4.996 -13.648 1.00 90.12 86 ASP A N 1
ATOM 687 C CA . ASP A 1 86 ? 12.886 5.573 -12.436 1.00 90.12 86 ASP A CA 1
ATOM 688 C C . ASP A 1 86 ? 11.860 6.392 -11.647 1.00 90.12 86 ASP A C 1
ATOM 690 O O . ASP A 1 86 ? 11.772 6.280 -10.420 1.00 90.12 86 ASP A O 1
ATOM 694 N N . THR A 1 87 ? 11.022 7.160 -12.345 1.00 90.44 87 THR A N 1
ATOM 695 C CA . THR A 1 87 ? 9.898 7.888 -11.752 1.00 90.44 87 THR A CA 1
ATOM 696 C C . THR A 1 87 ? 8.894 6.923 -11.142 1.00 90.44 87 THR A C 1
ATOM 698 O O . THR A 1 87 ? 8.524 7.102 -9.980 1.00 90.44 87 THR A O 1
ATOM 701 N N . PHE A 1 88 ? 8.489 5.878 -11.868 1.00 90.06 88 PHE A N 1
ATOM 702 C CA . PHE A 1 88 ? 7.571 4.872 -11.343 1.00 90.06 88 PHE A CA 1
ATOM 703 C C . PHE A 1 88 ? 8.125 4.223 -10.070 1.00 90.06 88 PHE A C 1
ATOM 705 O O . PHE A 1 88 ? 7.462 4.229 -9.033 1.00 90.06 88 PHE A O 1
ATOM 712 N N . LEU A 1 89 ? 9.363 3.715 -10.113 1.00 91.06 89 LEU A N 1
ATOM 713 C CA . LEU A 1 89 ? 9.997 3.056 -8.969 1.00 91.06 89 LEU A CA 1
ATOM 714 C C . LEU A 1 89 ? 10.133 4.003 -7.777 1.00 91.06 89 LEU A C 1
ATOM 716 O O . LEU A 1 89 ? 9.881 3.591 -6.647 1.00 91.06 89 LEU A O 1
ATOM 720 N N . LYS A 1 90 ? 10.465 5.279 -8.005 1.00 91.88 90 LYS A N 1
ATOM 721 C CA . LYS A 1 90 ? 10.525 6.289 -6.941 1.00 91.88 90 LYS A CA 1
ATOM 722 C C . LYS A 1 90 ? 9.164 6.505 -6.286 1.00 91.88 90 LYS A C 1
ATOM 724 O O . LYS A 1 90 ? 9.088 6.569 -5.063 1.00 91.88 90 LYS A O 1
ATOM 729 N N . LYS A 1 91 ? 8.092 6.594 -7.071 1.00 91.31 91 LYS A N 1
ATOM 730 C CA . LYS A 1 91 ? 6.742 6.778 -6.528 1.00 91.31 91 LYS A CA 1
ATOM 731 C C . LYS A 1 91 ? 6.246 5.553 -5.775 1.00 91.31 91 LYS A C 1
ATOM 733 O O . LYS A 1 91 ? 5.699 5.681 -4.684 1.00 91.31 91 LYS A O 1
ATOM 738 N N . VAL A 1 92 ? 6.509 4.364 -6.305 1.00 90.44 92 VAL A N 1
ATOM 739 C CA . VAL A 1 92 ? 6.203 3.111 -5.614 1.00 90.44 92 VAL A CA 1
ATOM 740 C C . VAL A 1 92 ? 7.019 2.972 -4.325 1.00 90.44 92 VAL A C 1
ATOM 742 O O . VAL A 1 92 ? 6.489 2.516 -3.316 1.00 90.44 92 VAL A O 1
ATOM 745 N N . GLN A 1 93 ? 8.279 3.414 -4.317 1.00 92.38 93 GLN A N 1
ATOM 746 C CA . GLN A 1 93 ? 9.095 3.482 -3.105 1.00 92.38 93 GLN A CA 1
ATOM 747 C C . GLN A 1 93 ? 8.461 4.415 -2.064 1.00 92.38 93 GLN A C 1
ATOM 749 O O . GLN A 1 93 ? 8.292 4.002 -0.920 1.00 92.38 93 GLN A O 1
ATOM 754 N N . THR A 1 94 ? 8.052 5.627 -2.461 1.00 92.56 94 THR A N 1
ATOM 755 C CA . THR A 1 94 ? 7.350 6.582 -1.584 1.00 92.56 94 THR A CA 1
ATOM 756 C C . THR A 1 94 ? 6.068 5.988 -1.005 1.00 92.56 94 THR A C 1
ATOM 758 O O . THR A 1 94 ? 5.870 6.046 0.208 1.00 92.56 94 THR A O 1
ATOM 761 N N . LEU A 1 95 ? 5.246 5.349 -1.841 1.00 91.38 95 LEU A N 1
ATOM 762 C CA . LEU A 1 95 ? 4.053 4.628 -1.404 1.00 91.38 95 LEU A CA 1
ATOM 763 C C . LEU A 1 95 ? 4.411 3.556 -0.364 1.00 91.38 95 LEU A C 1
ATOM 765 O O . LEU A 1 95 ? 3.832 3.534 0.719 1.00 91.38 95 LEU A O 1
ATOM 769 N N . SER A 1 96 ? 5.403 2.709 -0.656 1.00 91.94 96 SER A N 1
ATOM 770 C CA . SER A 1 96 ? 5.892 1.671 0.263 1.00 91.94 96 SER A CA 1
ATOM 771 C C . SER A 1 96 ? 6.335 2.259 1.611 1.00 91.94 96 SER A C 1
ATOM 773 O O . SER A 1 96 ? 6.035 1.699 2.669 1.00 91.94 96 SER A O 1
ATOM 775 N N . ASP A 1 97 ? 7.067 3.370 1.595 1.00 93.38 97 ASP A N 1
ATOM 776 C CA . ASP A 1 97 ? 7.628 3.967 2.807 1.00 93.38 97 ASP A CA 1
ATOM 777 C C . ASP A 1 97 ? 6.556 4.612 3.683 1.00 93.38 97 ASP A C 1
ATOM 779 O O . ASP A 1 97 ? 6.666 4.563 4.905 1.00 93.38 97 ASP A O 1
ATOM 783 N N . TYR A 1 98 ? 5.480 5.119 3.081 1.00 90.81 98 TYR A N 1
ATOM 784 C CA . TYR A 1 98 ? 4.326 5.621 3.819 1.00 90.81 98 TYR A CA 1
ATOM 785 C C . TYR A 1 98 ? 3.474 4.501 4.428 1.00 90.81 98 TYR A C 1
ATOM 787 O O . TYR A 1 98 ? 3.053 4.599 5.582 1.00 90.81 98 TYR A O 1
ATOM 795 N N . ILE A 1 99 ? 3.205 3.423 3.681 1.00 90.31 99 ILE A N 1
ATOM 796 C CA . ILE A 1 99 ? 2.299 2.368 4.164 1.00 90.31 99 ILE A CA 1
ATOM 797 C C . ILE A 1 99 ? 2.944 1.460 5.212 1.00 90.31 99 ILE A C 1
ATOM 799 O O . ILE A 1 99 ? 2.231 0.952 6.072 1.00 90.31 99 ILE A O 1
ATOM 803 N N . THR A 1 100 ? 4.274 1.281 5.184 1.00 92.12 100 THR A N 1
ATOM 804 C CA . THR A 1 100 ? 4.999 0.424 6.148 1.00 92.12 100 THR A CA 1
ATOM 805 C C . THR A 1 100 ? 4.656 0.755 7.609 1.00 92.12 100 THR A C 1
ATOM 807 O O . THR A 1 100 ? 4.157 -0.132 8.304 1.00 92.12 100 THR A O 1
ATOM 810 N N . PRO A 1 101 ? 4.873 1.992 8.102 1.00 92.06 101 PRO A N 1
ATOM 811 C CA . PRO A 1 101 ? 4.593 2.318 9.498 1.00 92.06 101 PRO A CA 1
ATOM 812 C C . PRO A 1 101 ? 3.100 2.229 9.838 1.00 92.06 101 PRO A C 1
ATOM 814 O O . PRO A 1 101 ? 2.756 1.834 10.948 1.00 92.06 101 PRO A O 1
ATOM 817 N N . LYS A 1 102 ? 2.201 2.541 8.893 1.00 89.94 102 LYS A N 1
ATOM 818 C CA . LYS A 1 102 ? 0.749 2.457 9.119 1.00 89.94 102 LYS A CA 1
ATOM 819 C C . LYS A 1 102 ? 0.255 1.019 9.254 1.00 89.94 102 LYS A C 1
ATOM 821 O O . LYS A 1 102 ? -0.565 0.743 10.121 1.00 89.94 102 LYS A O 1
ATOM 826 N N . ILE A 1 103 ? 0.776 0.100 8.438 1.00 90.62 103 ILE A N 1
ATOM 827 C CA . ILE A 1 103 ? 0.509 -1.338 8.580 1.00 90.62 103 ILE A CA 1
ATOM 828 C C . ILE A 1 103 ? 0.947 -1.806 9.974 1.00 90.62 103 ILE A C 1
ATOM 830 O O . ILE A 1 103 ? 0.156 -2.421 10.679 1.00 90.62 103 ILE A O 1
ATOM 834 N N . GLN A 1 104 ? 2.162 -1.452 10.406 1.00 90.94 104 GLN A N 1
ATOM 835 C CA . GLN A 1 104 ? 2.694 -1.849 11.717 1.00 90.94 104 GLN A CA 1
ATOM 836 C C . GLN A 1 104 ? 1.882 -1.284 12.895 1.00 90.94 104 GLN A C 1
ATOM 838 O O . GLN A 1 104 ? 1.636 -1.997 13.872 1.00 90.94 104 GLN A O 1
ATOM 843 N N . ALA A 1 105 ? 1.455 -0.021 12.806 1.00 89.94 105 ALA A N 1
ATOM 844 C CA . ALA A 1 105 ? 0.603 0.613 13.811 1.00 89.94 105 ALA A CA 1
ATOM 845 C C . ALA A 1 105 ? -0.745 -0.114 13.932 1.00 89.94 105 ALA A C 1
ATOM 847 O O . ALA A 1 105 ? -1.127 -0.528 15.026 1.00 89.94 105 ALA A O 1
ATOM 848 N N . LEU A 1 106 ? -1.399 -0.385 12.798 1.00 88.81 106 LEU A N 1
ATOM 849 C CA . LEU A 1 106 ? -2.659 -1.127 12.754 1.00 88.81 106 LEU A CA 1
ATOM 850 C C . LEU A 1 106 ? -2.517 -2.558 13.283 1.00 88.81 106 LEU A C 1
ATOM 852 O O . LEU A 1 106 ? -3.370 -3.021 14.035 1.00 88.81 106 LEU A O 1
ATOM 856 N N . GLU A 1 107 ? -1.448 -3.272 12.925 1.00 89.06 107 GLU A N 1
ATOM 857 C CA . GLU A 1 107 ? -1.185 -4.618 13.450 1.00 89.06 107 GLU A CA 1
ATOM 858 C C . GLU A 1 107 ? -1.043 -4.615 14.978 1.00 89.06 107 GLU A C 1
ATOM 860 O O . GLU A 1 107 ? -1.598 -5.490 15.652 1.00 89.06 107 GLU A O 1
ATOM 865 N N . SER A 1 108 ? -0.346 -3.615 15.520 1.00 88.69 108 SER A N 1
ATOM 866 C CA . SER A 1 108 ? -0.162 -3.436 16.963 1.00 88.69 108 SER A CA 1
ATOM 867 C C . SER A 1 108 ? -1.493 -3.128 17.653 1.00 88.69 108 SER A C 1
ATOM 869 O O . SER A 1 108 ? -1.889 -3.862 18.559 1.00 88.69 108 SER A O 1
ATOM 871 N N . ALA A 1 109 ? -2.245 -2.144 17.154 1.00 86.94 109 ALA A N 1
ATOM 872 C CA . ALA A 1 109 ? -3.531 -1.731 17.720 1.00 86.94 109 ALA A CA 1
ATOM 873 C C . ALA A 1 109 ? -4.578 -2.861 17.706 1.00 86.94 109 ALA A C 1
ATOM 875 O O . ALA A 1 109 ? -5.338 -3.052 18.662 1.00 86.94 109 ALA A O 1
ATOM 876 N N . ILE A 1 110 ? -4.603 -3.661 16.634 1.00 84.75 110 ILE A N 1
ATOM 877 C CA . ILE A 1 110 ? -5.459 -4.850 16.541 1.00 84.75 110 ILE A CA 1
ATOM 878 C C . ILE A 1 110 ? -5.062 -5.888 17.593 1.00 84.75 110 ILE A C 1
ATOM 880 O O . ILE A 1 110 ? -5.939 -6.456 18.246 1.00 84.75 110 ILE A O 1
ATOM 884 N N . THR A 1 111 ? -3.763 -6.136 17.766 1.00 85.06 111 THR A N 1
ATOM 885 C CA . THR A 1 111 ? -3.254 -7.116 18.737 1.00 85.06 111 THR A CA 1
ATOM 886 C C . THR A 1 111 ? -3.592 -6.697 20.169 1.00 85.06 111 THR A C 1
ATOM 888 O O . THR A 1 111 ? -4.101 -7.511 20.936 1.00 85.06 111 THR A O 1
ATOM 891 N N . GLU A 1 112 ? -3.395 -5.425 20.518 1.00 82.31 112 GLU A N 1
ATOM 892 C CA . GLU A 1 112 ? -3.747 -4.862 21.831 1.00 82.31 112 GLU A CA 1
ATOM 893 C C . GLU A 1 112 ? -5.252 -4.946 22.122 1.00 82.31 112 GLU A C 1
ATOM 895 O O . GLU A 1 112 ? -5.671 -5.313 23.224 1.00 82.31 112 GLU A O 1
ATOM 900 N N . SER A 1 113 ? -6.084 -4.675 21.114 1.00 76.50 113 SER A N 1
ATOM 901 C CA . SER A 1 113 ? -7.543 -4.786 21.238 1.00 76.50 113 SER A CA 1
ATOM 902 C C . SER A 1 113 ? -8.014 -6.230 21.454 1.00 76.50 113 SER A C 1
ATOM 904 O O . SER A 1 113 ? -9.070 -6.455 22.041 1.00 76.50 113 SER A O 1
ATOM 906 N N . GLN A 1 114 ? -7.252 -7.224 20.987 1.00 71.25 114 GLN A N 1
ATOM 907 C CA . GLN A 1 114 ? -7.571 -8.645 21.165 1.00 71.25 114 GLN A CA 1
ATOM 908 C C . GLN A 1 114 ? -7.071 -9.204 22.505 1.00 71.25 114 GLN A C 1
ATOM 910 O O . GLN A 1 114 ? -7.710 -10.094 23.063 1.00 71.25 114 GLN A O 1
ATOM 915 N N . THR A 1 115 ? -5.964 -8.690 23.050 1.00 63.91 115 THR A N 1
ATOM 916 C CA . THR A 1 115 ? -5.400 -9.146 24.334 1.00 63.91 115 THR A CA 1
ATOM 917 C C . THR A 1 115 ? -6.106 -8.540 25.546 1.00 63.91 115 THR A C 1
ATOM 919 O O . THR A 1 115 ? -6.258 -9.212 26.564 1.00 63.91 115 THR A O 1
ATOM 922 N N . THR A 1 116 ? -6.620 -7.313 25.442 1.00 57.41 116 THR A N 1
ATOM 923 C CA . THR A 1 116 ? -7.359 -6.641 26.531 1.00 57.41 116 THR A CA 1
ATOM 924 C C . THR A 1 116 ? -8.761 -7.211 26.793 1.00 57.41 116 THR A C 1
ATOM 926 O O . THR A 1 116 ? -9.315 -6.995 27.869 1.00 57.41 116 THR A O 1
ATOM 929 N N . GLY A 1 117 ? -9.318 -8.005 25.872 1.00 51.69 117 GLY A N 1
ATOM 930 C CA . GLY A 1 117 ? -10.569 -8.752 26.073 1.00 51.69 117 GLY A CA 1
ATOM 931 C C . GLY A 1 117 ? -10.417 -10.069 26.850 1.00 51.69 117 GLY A C 1
ATOM 932 O O . GLY A 1 117 ? -11.420 -10.714 27.149 1.00 51.69 117 GLY A O 1
ATOM 933 N N . VAL A 1 118 ? -9.184 -10.478 27.174 1.00 51.34 118 VAL A N 1
ATOM 934 C CA . VAL A 1 118 ? -8.861 -11.758 27.829 1.00 51.34 118 VAL A CA 1
ATOM 935 C C . VAL A 1 118 ? -8.062 -11.506 29.112 1.00 51.34 118 VAL A C 1
ATOM 937 O O . VAL A 1 118 ? -7.007 -12.090 29.334 1.00 51.34 118 VAL A O 1
ATOM 940 N N . ALA A 1 119 ? -8.533 -10.611 29.982 1.00 49.06 119 ALA A N 1
ATOM 941 C CA . ALA A 1 119 ? -8.070 -10.627 31.368 1.00 49.06 119 ALA A CA 1
ATOM 942 C C . ALA A 1 119 ? -8.759 -11.811 32.080 1.00 49.06 119 ALA A C 1
ATOM 944 O O . ALA A 1 119 ? -9.991 -11.820 32.161 1.00 49.06 119 ALA A O 1
ATOM 945 N N . PRO A 1 120 ? -8.022 -12.832 32.561 1.00 46.25 120 PRO A N 1
ATOM 946 C CA . PRO A 1 120 ? -8.624 -13.912 33.326 1.00 46.25 120 PRO A CA 1
ATOM 947 C C . PRO A 1 120 ? -9.114 -13.339 34.657 1.00 46.25 120 PRO A C 1
ATOM 949 O O . PRO A 1 120 ? -8.349 -12.708 35.386 1.00 46.25 120 PRO A O 1
ATOM 952 N N . ALA A 1 121 ? -10.396 -13.544 34.956 1.00 47.94 121 ALA A N 1
ATOM 953 C CA . ALA A 1 121 ? -10.931 -13.305 36.287 1.00 47.94 121 ALA A CA 1
ATOM 954 C C . ALA A 1 121 ? -10.124 -14.148 37.288 1.00 47.94 121 ALA A C 1
ATOM 956 O O . ALA A 1 121 ? -10.101 -15.377 37.179 1.00 47.94 121 ALA A O 1
ATOM 957 N N . ALA A 1 122 ? -9.434 -13.472 38.204 1.00 44.94 122 ALA A N 1
ATOM 958 C CA . ALA A 1 122 ? -8.840 -14.053 39.401 1.00 44.94 122 ALA A CA 1
ATOM 959 C C . ALA A 1 122 ? -9.723 -13.713 40.604 1.00 44.94 122 ALA A C 1
ATOM 961 O O . ALA A 1 122 ? -10.232 -12.567 40.641 1.00 44.94 122 ALA A O 1
#

Foldseek 3Di:
DVPLLVVLLVLLVVLLVLLVVVPVLVPPVLSVVLSVLSVVLSVLSVVLSVLCVPDPDPVLVVLVVVLSVVSVVCSPCVNQPSPDDVSNSVSSVVNSVVVVVSSVVSVVVSVVVVVVVDDDDD

Sequence (122 aa):
MNNRADMVLAKFSSHLSMIKICGWDQGDEKAARLLGKLKEQEKQLQDLFRKLGGIQSVEIKAEWDELIKYIDEETKAENMPTDDKDTFLKKVQTLSDYITPKIQALESAITESQTTGVAPAA

Organism: Neurospora crassa (strain ATCC 24698 / 74-OR23-1A / CBS 708.71 / DSM 1257 / FGSC 987) (NCBI:txid367110)

Radius of gyration: 16.45 Å; Cα contacts (8 Å, |Δi|>4): 74; chains: 1; bounding box: 36×24×58 Å

Solvent-accessible surface area (backbone atoms only — not comparable to full-atom values): 6983 Å² total; per-residue (Å²): 126,65,72,63,59,56,52,38,50,51,46,54,51,49,56,56,45,47,43,58,75,71,42,43,48,73,85,32,69,66,48,33,52,50,52,53,54,48,55,51,49,53,52,53,50,53,51,47,58,62,61,49,76,79,60,82,56,65,66,65,50,49,59,46,52,51,51,49,49,50,51,49,56,51,59,29,64,90,58,48,48,78,92,42,68,69,62,30,51,51,47,52,48,52,53,51,64,60,46,51,61,52,53,53,49,50,55,49,55,53,49,53,64,60,54,70,76,62,70,79,90,124

Secondary structure (DSSP, 8-state):
-HHHHHHHHHHHHHHHHHHHHTTTTTT-HHHHHHHHHHHHHHHHHHHHHHHHTT---HHHHHHHHHHHHHHHHHTSGGGS-SS-HHHHHHHHHHHHHHHHHHHHHHHHHHHHHHHTT-PPP-